Protein AF-A0A0F9DIW6-F1 (afdb_monomer)

Secondary structure (DSSP, 8-state):
---EE-TTT--EEPPPTT---TTSPEEEE-TTT--EEEE-------------GGGGTSPP-EEE---SSHHHHTTEEEETTT--EEE--TT----

Solvent-accessible surface area (backbone atoms only — not comparable to full-atom values): 6521 Å² total; per-residue (Å²): 135,88,77,47,57,42,95,84,76,70,47,81,48,84,75,76,92,85,68,86,54,64,88,47,79,45,81,47,71,39,91,89,75,75,48,75,49,74,50,69,43,83,83,89,84,86,84,84,89,77,79,39,60,45,82,73,78,43,78,72,58,72,43,79,48,83,59,83,64,57,78,80,28,59,47,29,31,29,24,81,62,73,63,54,73,50,79,51,72,92,84,74,78,84,127

pLDDT: mean 87.3, std 13.19, range [36.66, 97.25]

Organism: NCBI:txid412755

Mean predicted aligned error: 10.73 Å

Structure (mmCIF, N/CA/C/O backbone):
data_AF-A0A0F9DIW6-F1
#
_entry.id   AF-A0A0F9DIW6-F1
#
loop_
_atom_site.group_PDB
_atom_site.id
_atom_site.type_symbol
_atom_site.label_atom_id
_atom_site.label_alt_id
_atom_site.label_comp_id
_atom_site.label_asym_id
_atom_site.label_entity_id
_atom_site.label_seq_id
_atom_site.pdbx_PDB_ins_code
_atom_site.Cartn_x
_atom_site.Cartn_y
_atom_site.Cartn_z
_atom_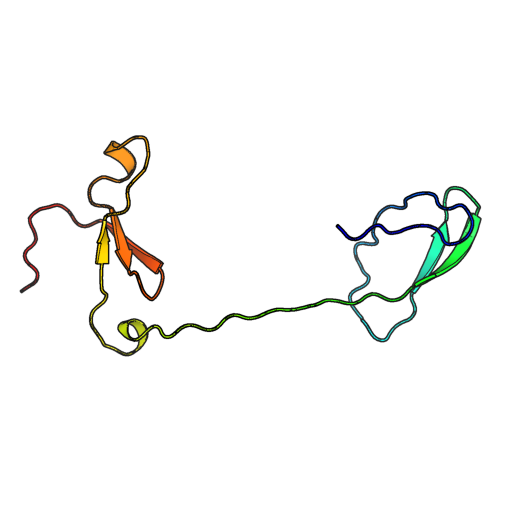site.occupancy
_atom_site.B_iso_or_equiv
_atom_site.auth_seq_id
_atom_site.auth_comp_id
_atom_site.auth_asym_id
_atom_site.auth_atom_id
_atom_site.pdbx_PDB_model_num
ATOM 1 N N . MET A 1 1 ? -11.245 0.661 1.080 1.00 49.72 1 MET A N 1
ATOM 2 C CA . MET A 1 1 ? -11.842 1.702 1.932 1.00 49.72 1 MET A CA 1
ATOM 3 C C . MET A 1 1 ? -12.096 1.030 3.256 1.00 49.72 1 MET A C 1
ATOM 5 O O . MET A 1 1 ? -13.025 0.239 3.353 1.00 49.72 1 MET A O 1
ATOM 9 N N . SER A 1 2 ? -11.147 1.198 4.169 1.00 62.78 2 SER A N 1
ATOM 10 C CA . SER A 1 2 ? -11.385 0.959 5.586 1.00 62.78 2 SER A CA 1
ATOM 11 C C . SER A 1 2 ? -12.156 2.183 6.087 1.00 62.78 2 SER A C 1
ATOM 13 O O . SER A 1 2 ? -11.929 3.281 5.583 1.00 62.78 2 SER A O 1
ATOM 15 N N . TYR A 1 3 ? -13.139 1.970 6.954 1.00 76.06 3 TYR A N 1
ATOM 16 C CA . TYR A 1 3 ? -13.879 3.040 7.615 1.00 76.06 3 TYR A CA 1
ATOM 17 C C . TYR A 1 3 ? -13.668 2.835 9.106 1.00 76.06 3 TYR A C 1
ATOM 19 O O . TYR A 1 3 ? -14.014 1.774 9.633 1.00 76.06 3 TYR A O 1
ATOM 27 N N . PHE A 1 4 ? -13.080 3.822 9.775 1.00 89.56 4 PHE A N 1
ATOM 28 C CA . PHE A 1 4 ? -12.898 3.781 11.216 1.00 89.56 4 PHE A CA 1
ATOM 29 C C . PHE A 1 4 ? -14.166 4.321 11.880 1.00 89.56 4 PHE A C 1
ATOM 31 O O . PHE A 1 4 ? -14.444 5.513 11.834 1.00 89.56 4 PHE A O 1
ATOM 38 N N . ILE A 1 5 ? -14.993 3.424 12.422 1.00 94.06 5 ILE A N 1
ATOM 39 C CA . ILE A 1 5 ? -16.334 3.752 12.929 1.00 94.06 5 ILE A CA 1
ATOM 40 C C . ILE A 1 5 ? -16.357 3.603 14.447 1.00 94.06 5 ILE A C 1
ATOM 42 O O . ILE A 1 5 ? -15.903 2.590 14.986 1.00 94.06 5 ILE A O 1
ATOM 46 N N . CYS A 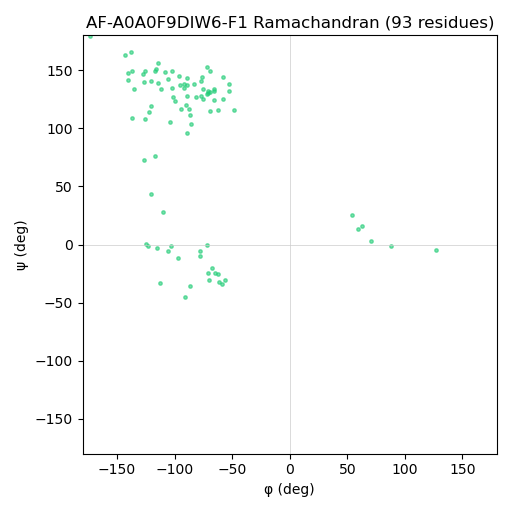1 6 ? -16.931 4.585 15.145 1.00 94.69 6 CYS A N 1
ATOM 47 C CA . CYS A 1 6 ? -17.127 4.480 16.585 1.00 94.69 6 CYS A CA 1
ATOM 48 C C . CYS A 1 6 ? -18.139 3.364 16.920 1.00 94.69 6 CYS A C 1
ATOM 50 O O . CYS A 1 6 ? -19.299 3.467 16.522 1.00 94.69 6 CYS A O 1
ATOM 52 N N . PRO A 1 7 ? -17.791 2.367 17.758 1.00 95.69 7 PRO A N 1
ATOM 53 C CA . PRO A 1 7 ? -18.682 1.246 18.083 1.00 95.69 7 PRO A CA 1
ATOM 54 C C . PRO A 1 7 ? -19.865 1.617 18.996 1.00 95.69 7 PRO A C 1
ATOM 56 O O . PRO A 1 7 ? -20.644 0.745 19.382 1.00 95.69 7 PRO A O 1
ATOM 59 N N . TYR A 1 8 ? -19.973 2.882 19.411 1.00 96.38 8 TYR A N 1
ATOM 60 C CA . TYR A 1 8 ? -21.011 3.342 20.333 1.00 96.38 8 TYR A CA 1
ATOM 61 C C . TYR A 1 8 ? -22.030 4.292 19.715 1.00 96.38 8 TYR A C 1
ATOM 63 O O . TYR A 1 8 ? -23.172 4.308 20.174 1.00 96.38 8 TYR A O 1
ATOM 71 N N . CYS A 1 9 ? -21.621 5.126 18.760 1.00 96.25 9 CYS A N 1
ATOM 72 C CA . CYS A 1 9 ? -22.497 6.115 18.133 1.00 96.25 9 CYS A CA 1
ATOM 73 C C . 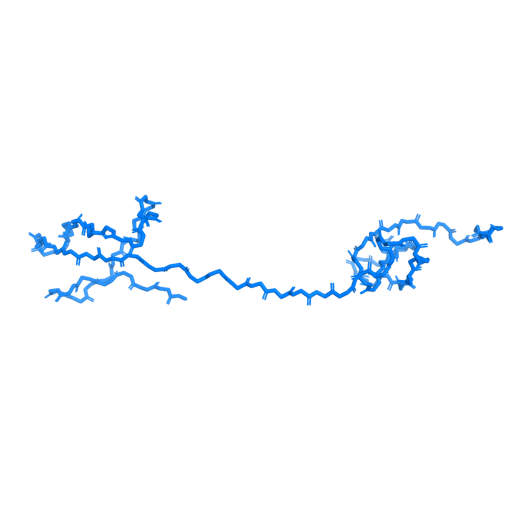CYS A 1 9 ? -22.554 6.001 16.607 1.00 96.25 9 CYS A C 1
ATOM 75 O O . CYS A 1 9 ? -23.255 6.799 15.999 1.00 96.25 9 CYS A O 1
ATOM 77 N N . ASP A 1 10 ? -21.841 5.037 16.013 1.00 95.06 10 ASP A N 1
ATOM 78 C CA . ASP A 1 10 ? -21.811 4.749 14.571 1.00 95.06 10 ASP A CA 1
ATOM 79 C C . ASP A 1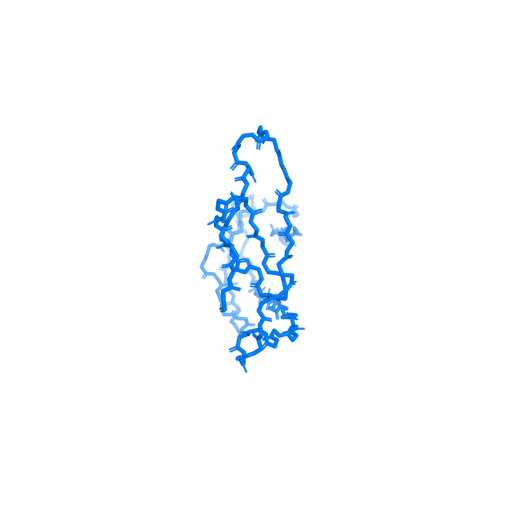 10 ? -21.333 5.913 13.680 1.00 95.06 10 ASP A C 1
ATOM 81 O O . ASP A 1 10 ? -21.464 5.858 12.459 1.00 95.06 10 ASP A O 1
ATOM 85 N N . GLU A 1 11 ? -20.745 6.950 14.281 1.00 94.50 11 GLU A N 1
ATOM 86 C CA . GLU A 1 11 ? -20.129 8.062 13.556 1.00 94.50 11 GLU A CA 1
ATOM 87 C C . GLU A 1 11 ? -18.773 7.640 12.979 1.00 94.50 11 GLU A C 1
ATOM 89 O O . GLU A 1 11 ? -18.020 6.870 13.594 1.00 94.50 11 GLU A O 1
ATOM 94 N N . GLU A 1 12 ? -18.477 8.162 11.792 1.00 93.06 12 GLU A N 1
ATOM 95 C CA . GLU A 1 12 ? -17.197 7.988 11.110 1.00 93.06 12 GLU A CA 1
ATOM 96 C C . GLU A 1 12 ? -16.135 8.867 11.776 1.00 93.06 12 GLU A C 1
ATOM 98 O O . GLU A 1 12 ? -16.372 10.036 12.070 1.00 93.06 12 GLU A O 1
ATOM 103 N N . LEU A 1 13 ? -14.968 8.287 12.033 1.00 90.44 13 LEU A N 1
ATOM 104 C CA . LEU A 1 13 ? -13.834 8.936 12.676 1.00 90.44 13 LEU A CA 1
ATOM 105 C C . LEU A 1 13 ? -12.668 9.036 11.692 1.00 90.44 13 LEU A C 1
ATOM 107 O O . LEU A 1 13 ? -12.543 8.232 10.766 1.00 90.44 13 LEU A O 1
ATOM 111 N N . GLU A 1 14 ? -11.777 9.995 11.928 1.00 88.06 14 GLU A N 1
ATOM 112 C CA . GLU A 1 14 ? -10.513 10.061 11.197 1.00 88.06 14 GLU A CA 1
ATOM 113 C C . GLU A 1 14 ? -9.631 8.850 11.537 1.00 88.06 14 GLU A C 1
ATOM 115 O O . GLU A 1 14 ? -9.481 8.477 12.704 1.00 88.06 14 GLU A O 1
ATOM 120 N N . GLU A 1 15 ? -9.061 8.216 10.507 1.00 83.56 15 GLU A N 1
ATOM 121 C CA . GLU A 1 15 ? -8.151 7.086 10.695 1.00 83.56 15 GLU A CA 1
ATOM 122 C C . GLU A 1 15 ? -6.867 7.550 11.415 1.00 83.56 15 GLU A C 1
ATOM 124 O O . GLU A 1 15 ? -6.257 8.541 11.005 1.00 83.56 15 GLU A O 1
ATOM 129 N N . PRO A 1 16 ? -6.417 6.841 12.464 1.00 82.69 16 PRO A N 1
ATOM 130 C CA . PRO A 1 16 ? -5.214 7.212 13.198 1.00 82.69 16 PRO A CA 1
ATOM 131 C C . PRO A 1 16 ? -3.944 6.960 12.370 1.00 82.69 16 PRO A C 1
ATOM 133 O O . PRO A 1 16 ? -3.734 5.868 11.842 1.00 82.69 16 PRO A O 1
ATOM 136 N N . GLU A 1 17 ? -3.060 7.962 12.288 1.00 78.50 17 GLU A N 1
ATOM 137 C CA . GLU A 1 17 ? -1.838 7.901 11.464 1.00 78.50 17 GLU A CA 1
ATOM 138 C C . GLU A 1 17 ? -0.759 6.938 12.011 1.00 78.50 17 GLU A C 1
ATOM 140 O O . GLU A 1 17 ? 0.077 6.447 11.250 1.00 78.50 17 GLU A O 1
ATOM 145 N N . GLU A 1 18 ? -0.760 6.648 13.319 1.00 75.69 18 GLU A N 1
ATOM 146 C CA . GLU A 1 18 ? 0.352 5.984 14.026 1.00 75.69 18 GLU A CA 1
ATOM 147 C C . GLU A 1 18 ? -0.025 4.648 14.698 1.00 75.69 18 GLU A C 1
ATOM 149 O O . GLU A 1 18 ? 0.398 4.358 15.816 1.00 75.69 18 GLU A O 1
ATOM 154 N N . CYS A 1 19 ? -0.784 3.788 14.021 1.00 79.56 19 CYS A N 1
ATOM 155 C CA . CYS A 1 19 ? -1.149 2.467 14.549 1.00 79.56 19 CYS A CA 1
ATOM 156 C C . CYS A 1 19 ? -0.586 1.355 13.665 1.00 79.56 19 CYS A C 1
ATOM 158 O O . CYS A 1 19 ? -1.319 0.786 12.878 1.00 79.56 19 CYS A O 1
ATOM 160 N N . ASN A 1 20 ? 0.717 1.066 13.753 1.00 78.31 20 ASN A N 1
ATOM 161 C CA . ASN A 1 20 ? 1.394 0.131 12.836 1.00 78.31 20 ASN A CA 1
ATOM 162 C C . ASN A 1 20 ? 1.551 -1.305 13.377 1.00 78.31 20 ASN A C 1
ATOM 164 O O . ASN A 1 20 ? 1.951 -2.192 12.620 1.00 78.31 20 ASN A O 1
ATOM 168 N N . ASP A 1 21 ? 1.295 -1.543 14.667 1.00 83.69 21 ASP A N 1
ATOM 169 C CA . ASP A 1 21 ? 1.462 -2.857 15.296 1.00 83.69 21 ASP A CA 1
ATOM 170 C C . ASP A 1 21 ? 0.137 -3.630 15.305 1.00 83.69 21 ASP A C 1
ATOM 172 O O . ASP A 1 21 ? -0.842 -3.237 15.934 1.00 83.69 21 ASP A O 1
ATOM 176 N N . THR A 1 22 ? 0.106 -4.767 14.612 1.00 83.38 22 THR A N 1
ATOM 177 C CA . THR A 1 22 ? -1.088 -5.614 14.491 1.00 83.38 22 THR A CA 1
ATOM 178 C C . THR A 1 22 ? -1.368 -6.471 15.730 1.00 83.38 22 THR A C 1
ATOM 180 O O . THR A 1 22 ? -2.359 -7.197 15.758 1.00 83.38 22 THR A O 1
ATOM 183 N N . MET A 1 23 ? -0.484 -6.468 16.733 1.00 82.75 23 MET A N 1
ATOM 184 C CA . MET A 1 23 ? -0.632 -7.248 17.969 1.00 82.75 23 MET A CA 1
ATOM 185 C C . MET A 1 23 ? -1.009 -6.388 19.181 1.00 82.75 23 MET A C 1
ATOM 187 O O . MET A 1 23 ? -1.271 -6.939 20.254 1.00 82.75 23 MET A O 1
ATOM 191 N N . GLU A 1 24 ? -1.048 -5.064 19.028 1.00 89.56 24 GLU A N 1
ATOM 192 C CA . GLU A 1 24 ? -1.411 -4.133 20.093 1.00 89.56 24 GLU A CA 1
ATOM 193 C C . GLU A 1 24 ? -2.889 -3.732 20.029 1.00 89.56 24 GLU A C 1
ATOM 195 O O . GLU A 1 24 ? -3.482 -3.581 18.960 1.00 89.56 24 GLU A O 1
ATOM 200 N N . ASN A 1 25 ? -3.483 -3.544 21.211 1.00 92.19 25 ASN A N 1
ATOM 201 C CA . ASN A 1 25 ? -4.771 -2.874 21.344 1.00 92.19 25 ASN A CA 1
ATOM 202 C C . ASN A 1 25 ? -4.507 -1.381 21.531 1.00 92.19 25 ASN A C 1
ATOM 204 O O . ASN A 1 25 ? -3.884 -0.988 22.518 1.00 92.19 25 ASN A O 1
ATOM 208 N N . TYR A 1 26 ? -5.019 -0.565 20.619 1.00 91.81 26 TYR A N 1
ATOM 209 C CA . TYR A 1 26 ? -4.962 0.888 20.714 1.00 91.81 26 TYR A CA 1
ATOM 210 C C . TYR A 1 26 ? -6.212 1.409 21.414 1.00 91.81 26 TYR A C 1
ATOM 212 O O . TYR A 1 26 ? -7.321 0.978 21.101 1.00 91.81 26 TYR A O 1
ATOM 220 N N . GLU A 1 27 ? -6.038 2.333 22.354 1.00 94.00 27 GLU A N 1
ATOM 221 C CA . GLU A 1 27 ? -7.140 3.058 22.988 1.00 94.00 27 GLU A CA 1
ATOM 222 C C . GLU A 1 27 ? -7.457 4.330 22.193 1.00 94.00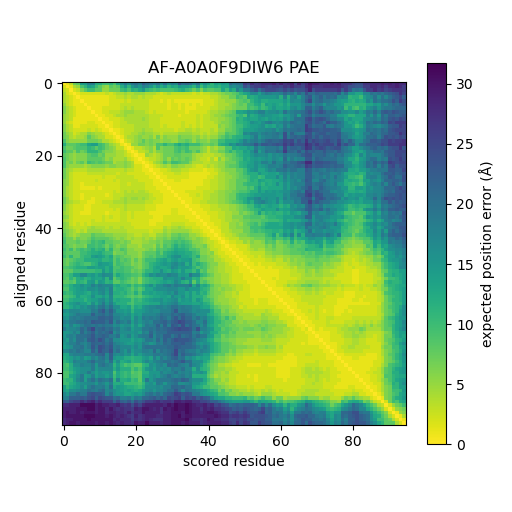 27 GLU A C 1
ATOM 224 O O . GLU A 1 27 ? -6.550 5.049 21.772 1.00 94.00 27 GLU A O 1
ATOM 229 N N . TRP A 1 28 ? -8.746 4.618 22.001 1.00 93.50 28 TRP A N 1
ATOM 230 C CA . TRP A 1 28 ? -9.216 5.824 21.319 1.00 93.50 28 TRP A CA 1
ATOM 231 C C . TRP A 1 28 ? -10.449 6.410 21.999 1.00 93.50 28 TRP A C 1
ATOM 233 O O . TRP A 1 28 ? -11.349 5.672 22.409 1.00 93.50 28 TRP A O 1
ATOM 243 N N . GLU A 1 29 ? -10.517 7.739 22.066 1.00 95.38 29 GLU A N 1
ATOM 244 C CA . GLU A 1 29 ? -11.690 8.476 22.536 1.00 95.38 29 GLU A CA 1
ATOM 245 C C . GLU A 1 29 ? -12.471 9.033 21.340 1.00 95.38 29 GLU A C 1
ATOM 247 O O . GLU A 1 29 ? -11.926 9.727 20.485 1.00 95.38 29 GLU A O 1
ATOM 252 N N . CYS A 1 30 ? -13.769 8.745 21.267 1.00 94.75 30 CYS A N 1
ATOM 253 C CA . CYS A 1 30 ? -14.631 9.301 20.226 1.00 94.75 30 CYS A CA 1
ATOM 254 C C . CYS A 1 30 ? -14.971 10.777 20.499 1.00 94.75 30 CYS A C 1
ATOM 256 O O . CYS A 1 30 ? -15.592 11.079 21.518 1.00 94.75 30 CYS A O 1
ATOM 258 N N . GLU A 1 31 ? -14.699 11.677 19.548 1.00 94.06 31 GLU A N 1
ATOM 259 C CA . GLU A 1 31 ? -15.011 13.113 19.673 1.00 94.06 31 GLU A CA 1
ATOM 260 C C . GLU A 1 31 ? -16.518 13.444 19.681 1.00 94.06 31 GLU A C 1
ATOM 262 O O . GLU A 1 31 ? -16.924 14.490 20.188 1.00 94.06 31 GLU A O 1
ATOM 267 N N . HIS A 1 32 ? -17.369 12.540 19.183 1.00 95.25 32 HIS A N 1
ATOM 268 C CA . HIS A 1 32 ? -18.823 12.740 19.135 1.00 95.25 32 HIS A CA 1
ATOM 269 C C . HIS A 1 32 ? -19.542 12.311 20.416 1.00 95.25 32 HIS A C 1
ATOM 271 O O . HIS A 1 32 ? -20.534 12.929 20.808 1.00 95.25 32 HIS A O 1
ATOM 277 N N . CYS A 1 33 ? -19.079 11.236 21.065 1.00 96.44 33 CYS A N 1
ATOM 278 C CA . CYS A 1 33 ? -19.769 10.650 22.218 1.00 96.44 33 CYS A CA 1
ATOM 279 C C . CYS A 1 33 ? -18.921 10.545 23.494 1.00 96.44 33 CYS A C 1
ATOM 281 O O . CYS A 1 33 ? -19.443 10.089 24.515 1.00 96.44 33 CYS A O 1
ATOM 283 N N . ALA A 1 34 ? -17.650 10.968 23.448 1.00 96.12 34 ALA A N 1
ATOM 284 C CA . ALA A 1 34 ? -16.686 10.962 24.556 1.00 96.12 34 ALA A CA 1
ATOM 285 C C . ALA A 1 34 ? -16.511 9.587 25.232 1.00 96.12 34 ALA A C 1
ATOM 287 O O . ALA A 1 34 ? -16.193 9.478 26.418 1.00 96.12 34 ALA A O 1
ATOM 288 N N . LYS A 1 35 ? -16.788 8.502 24.497 1.00 97.25 35 LYS A N 1
ATOM 289 C CA . LYS A 1 35 ? -16.560 7.132 24.965 1.00 97.25 35 LYS A CA 1
ATOM 290 C C . LYS A 1 35 ? -15.210 6.643 24.469 1.00 97.25 35 LYS A C 1
ATOM 292 O O . LYS A 1 35 ? -14.885 6.808 23.294 1.00 97.25 35 LYS A O 1
ATOM 297 N N . ASN A 1 36 ? -14.492 5.978 25.366 1.00 96.75 36 ASN A N 1
ATOM 298 C CA . ASN A 1 36 ? -13.270 5.257 25.046 1.00 96.75 36 ASN A CA 1
ATOM 299 C C . ASN A 1 36 ? -13.596 3.866 24.506 1.00 96.75 36 ASN A C 1
ATOM 301 O O . ASN A 1 36 ? -14.464 3.180 25.052 1.00 96.75 36 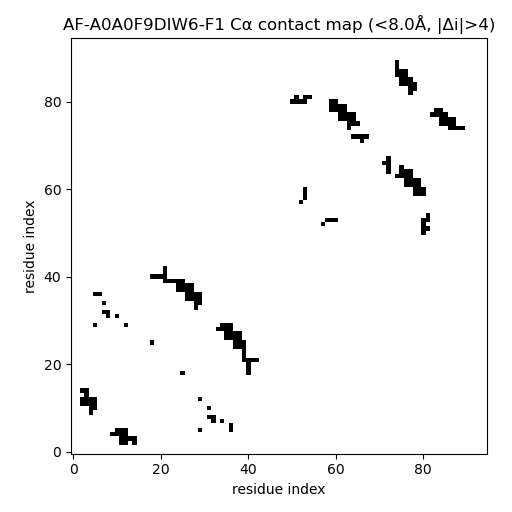ASN A O 1
ATOM 305 N N . PHE A 1 37 ? -12.888 3.444 23.466 1.00 95.25 37 PHE A N 1
ATOM 306 C CA . PHE A 1 37 ? -12.932 2.091 22.922 1.00 95.25 37 PHE A CA 1
ATOM 307 C C . PHE A 1 37 ? -11.524 1.612 22.572 1.00 95.25 37 PHE A C 1
ATOM 309 O O . PHE A 1 37 ? -10.583 2.402 22.520 1.00 95.25 37 PHE A O 1
ATOM 316 N N . ILE A 1 38 ? -11.397 0.305 22.347 1.00 94.81 38 ILE A N 1
ATOM 317 C CA . ILE A 1 38 ? -10.171 -0.296 21.830 1.00 94.81 38 ILE A CA 1
ATOM 318 C C . ILE A 1 38 ? -10.371 -0.741 20.388 1.00 94.81 38 ILE A C 1
ATOM 320 O O . ILE A 1 38 ? -11.469 -1.157 20.011 1.00 94.81 38 ILE A O 1
ATOM 324 N N . PHE A 1 39 ? -9.305 -0.694 19.605 1.00 92.06 39 PHE A N 1
ATOM 325 C CA . PHE A 1 39 ? -9.267 -1.258 18.264 1.00 92.06 39 PHE A CA 1
ATOM 326 C C . PHE A 1 39 ? -7.895 -1.874 17.983 1.00 92.06 39 PHE A C 1
ATOM 328 O O . PHE A 1 39 ? -6.914 -1.610 18.678 1.00 92.06 39 PHE A O 1
ATOM 335 N N . THR A 1 40 ? -7.847 -2.712 16.955 1.00 91.19 40 THR A N 1
ATOM 336 C CA . THR A 1 40 ? -6.629 -3.338 16.436 1.00 91.19 40 THR A CA 1
ATOM 337 C C . THR A 1 40 ? -6.532 -3.035 14.951 1.00 91.19 40 THR A C 1
ATOM 339 O O . THR A 1 40 ? -7.557 -2.929 14.275 1.00 91.19 40 THR A O 1
ATOM 342 N N . VAL A 1 41 ? -5.315 -2.937 14.432 1.00 88.19 41 VAL A N 1
ATOM 343 C CA . VAL A 1 41 ? -5.063 -2.765 12.998 1.00 88.19 41 VAL A CA 1
ATOM 344 C C . VAL A 1 41 ? -4.634 -4.084 12.358 1.00 88.19 41 VAL A C 1
ATOM 346 O O . VAL A 1 41 ? -3.995 -4.918 12.995 1.00 88.19 41 VAL A O 1
ATOM 349 N N . GLU A 1 42 ? -4.957 -4.269 11.082 1.00 85.50 42 GLU A N 1
ATOM 350 C CA . GLU A 1 42 ? -4.468 -5.384 10.270 1.00 85.50 42 GLU A CA 1
ATOM 351 C C . GLU A 1 42 ? -4.028 -4.850 8.902 1.00 85.50 42 GLU A C 1
ATOM 353 O O . GLU A 1 42 ? -4.735 -4.057 8.277 1.00 85.50 42 GLU A O 1
ATOM 358 N N . TYR A 1 43 ? -2.847 -5.271 8.442 1.00 84.44 43 TYR A N 1
ATOM 359 C CA . TYR A 1 43 ? -2.280 -4.855 7.161 1.00 84.44 43 TYR A CA 1
ATOM 360 C C . TYR A 1 43 ? -2.003 -6.064 6.275 1.00 84.44 43 TYR A C 1
ATOM 362 O O . TYR A 1 43 ? -1.082 -6.841 6.533 1.00 84.44 43 TYR A O 1
ATOM 370 N N . ASP A 1 44 ? -2.725 -6.164 5.164 1.00 83.06 44 ASP A N 1
ATOM 371 C CA . ASP A 1 44 ? -2.458 -7.179 4.152 1.00 83.06 44 ASP A CA 1
ATOM 372 C C . ASP A 1 44 ? -1.418 -6.694 3.141 1.00 83.06 44 ASP A C 1
ATOM 374 O O . ASP A 1 44 ? -1.647 -5.764 2.360 1.00 83.06 44 ASP A O 1
ATOM 378 N N . ARG A 1 45 ? -0.265 -7.371 3.098 1.00 83.25 45 ARG A N 1
ATOM 379 C CA . ARG A 1 45 ? 0.750 -7.151 2.061 1.00 83.25 45 ARG A CA 1
ATOM 380 C C . ARG A 1 45 ? 0.725 -8.277 1.037 1.00 83.25 45 ARG A C 1
ATOM 382 O O . ARG A 1 45 ? 1.239 -9.365 1.278 1.00 83.25 45 ARG A O 1
ATOM 389 N N . MET A 1 46 ? 0.183 -7.984 -0.140 1.00 88.12 46 MET A N 1
ATOM 390 C CA . MET A 1 46 ? 0.186 -8.913 -1.270 1.00 88.12 46 MET A CA 1
ATOM 391 C C . MET A 1 46 ? 1.407 -8.700 -2.165 1.00 88.12 46 MET A C 1
ATOM 393 O O . MET A 1 46 ? 1.772 -7.569 -2.493 1.00 88.12 46 MET A O 1
ATOM 397 N N . TYR A 1 47 ? 2.004 -9.807 -2.598 1.00 87.38 47 TYR A N 1
ATOM 398 C CA . TYR A 1 47 ? 3.065 -9.832 -3.597 1.00 87.38 47 TYR A CA 1
ATOM 399 C C . TYR A 1 47 ? 2.587 -10.595 -4.827 1.00 87.38 47 TYR A C 1
ATOM 401 O O . TYR A 1 47 ? 1.749 -11.492 -4.750 1.00 87.38 47 TYR A O 1
ATOM 409 N N . THR A 1 48 ? 3.099 -10.211 -5.989 1.00 85.38 48 THR A N 1
ATOM 410 C CA . THR A 1 48 ? 2.891 -10.956 -7.228 1.00 85.38 48 THR A CA 1
ATOM 411 C C . THR A 1 48 ? 4.212 -11.010 -7.965 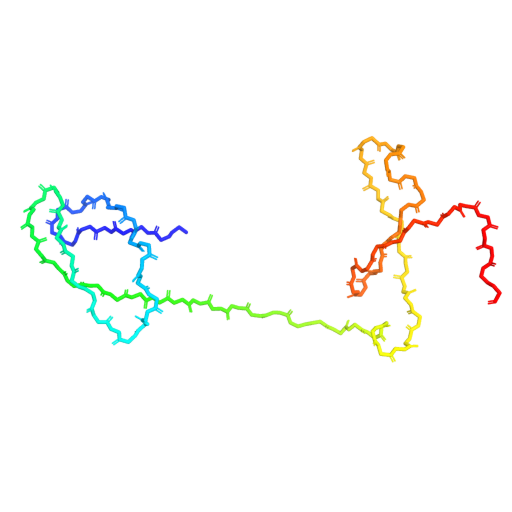1.00 85.38 48 THR A C 1
ATOM 413 O O . THR A 1 48 ? 4.705 -9.997 -8.461 1.00 85.38 48 THR A O 1
ATOM 416 N N . GLU A 1 49 ? 4.807 -12.194 -8.005 1.00 92.38 49 GLU A N 1
ATOM 417 C CA . GLU A 1 49 ? 6.094 -12.425 -8.639 1.00 92.38 49 GLU A CA 1
ATOM 418 C C . GLU A 1 49 ? 5.920 -12.794 -10.112 1.00 92.38 49 GLU A C 1
ATOM 420 O O . GLU A 1 49 ? 5.006 -13.519 -10.509 1.00 92.38 49 GLU A O 1
ATOM 425 N N . GLN A 1 50 ? 6.846 -12.324 -10.944 1.00 91.38 50 GLN A N 1
ATOM 426 C CA . GLN A 1 50 ? 6.908 -12.670 -12.360 1.00 91.38 50 GLN A CA 1
ATOM 427 C C . GLN A 1 50 ? 8.357 -12.942 -12.766 1.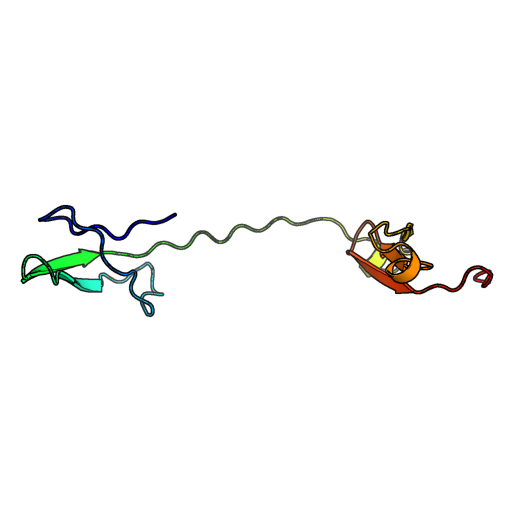00 91.38 50 GLN A C 1
ATOM 429 O O . GLN A 1 50 ? 9.297 -12.370 -12.210 1.00 91.38 50 GLN A O 1
ATOM 434 N N . LYS A 1 51 ? 8.556 -13.836 -13.743 1.00 94.31 51 LYS A N 1
ATOM 435 C CA . LYS A 1 51 ? 9.889 -14.102 -14.299 1.00 94.31 51 LYS A CA 1
ATOM 436 C C . LYS A 1 51 ? 10.351 -12.913 -15.133 1.00 94.31 51 LYS A C 1
ATOM 438 O O . LYS A 1 51 ? 9.641 -12.472 -16.029 1.00 94.31 51 LYS A O 1
ATOM 443 N N . ALA A 1 52 ? 11.584 -12.479 -14.901 1.00 94.81 52 ALA A N 1
ATOM 444 C CA . ALA A 1 52 ? 12.242 -11.455 -15.699 1.00 94.81 52 ALA A CA 1
ATOM 445 C C . ALA A 1 52 ? 13.596 -11.967 -16.203 1.00 94.81 52 ALA A C 1
ATOM 447 O O . ALA A 1 52 ? 14.654 -11.560 -15.728 1.00 94.81 52 ALA A O 1
ATOM 448 N N . ASP A 1 53 ? 13.573 -12.878 -17.178 1.00 96.75 53 ASP A N 1
ATOM 449 C CA . ASP A 1 53 ? 14.781 -13.511 -17.732 1.00 96.75 53 ASP A CA 1
ATOM 450 C C . ASP A 1 53 ? 15.805 -12.494 -18.260 1.00 96.75 53 ASP A C 1
ATOM 452 O O . ASP A 1 53 ? 17.013 -12.727 -18.197 1.00 96.75 53 ASP A O 1
ATOM 456 N N . CYS A 1 54 ? 15.333 -11.341 -18.738 1.00 95.69 54 CYS A N 1
ATOM 457 C CA . CYS A 1 54 ? 16.199 -10.255 -19.187 1.00 95.69 54 CYS A CA 1
ATOM 458 C C . CYS A 1 54 ? 17.100 -9.675 -18.082 1.00 95.69 54 CYS A C 1
ATOM 460 O O . CYS A 1 54 ? 18.182 -9.174 -18.373 1.00 95.69 54 CYS A O 1
ATOM 462 N N . LEU A 1 55 ? 16.706 -9.788 -16.810 1.00 94.94 55 LEU A N 1
ATOM 463 C CA . LEU A 1 55 ? 17.549 -9.405 -15.673 1.00 94.94 55 LEU A CA 1
ATOM 464 C C . LEU A 1 55 ? 18.623 -10.458 -15.355 1.00 94.94 55 LEU A C 1
ATOM 466 O O . LEU A 1 55 ? 19.540 -10.181 -14.592 1.00 94.94 55 LEU A O 1
ATOM 470 N N . ASN A 1 56 ? 18.544 -11.638 -15.975 1.00 96.81 56 ASN A N 1
ATOM 471 C CA . ASN A 1 56 ? 19.468 -12.758 -15.797 1.00 96.81 56 ASN A CA 1
ATOM 472 C C . ASN A 1 56 ? 20.337 -12.999 -17.046 1.00 96.81 56 ASN A C 1
ATOM 474 O O . ASN A 1 56 ? 20.759 -14.120 -17.321 1.00 96.81 56 ASN A O 1
ATOM 478 N N . GLY A 1 57 ? 20.590 -11.948 -17.833 1.00 93.75 57 GLY A N 1
ATOM 479 C CA . GLY A 1 57 ? 21.511 -11.988 -18.972 1.00 93.75 57 GLY A CA 1
ATOM 480 C C . GLY A 1 57 ? 20.892 -12.416 -20.302 1.00 93.75 57 GLY A C 1
ATOM 481 O O . GLY A 1 57 ? 21.591 -12.398 -21.316 1.00 93.75 57 GLY A O 1
ATOM 482 N N . LYS A 1 58 ? 19.593 -12.749 -20.350 1.00 95.94 58 LYS A N 1
ATOM 483 C CA . LYS A 1 58 ? 18.900 -12.854 -21.642 1.00 95.94 58 LYS A CA 1
ATOM 484 C C . LYS A 1 58 ? 18.679 -11.461 -22.250 1.00 95.94 58 LYS A C 1
ATOM 486 O O . LYS A 1 58 ? 18.556 -10.482 -21.513 1.00 95.94 58 LYS A O 1
ATOM 491 N N . PRO A 1 59 ? 18.589 -11.342 -23.584 1.00 96.19 59 PRO A N 1
ATOM 492 C CA . PRO A 1 59 ? 18.218 -10.084 -24.213 1.00 96.19 59 PRO A CA 1
ATOM 493 C C . PRO A 1 59 ? 16.851 -9.588 -23.730 1.00 96.19 59 PRO A C 1
ATOM 495 O O . PRO A 1 59 ? 15.923 -10.364 -23.509 1.00 96.19 59 PRO A O 1
ATOM 498 N N . HIS A 1 60 ? 16.719 -8.273 -23.593 1.00 95.12 60 HIS A N 1
ATOM 499 C CA . HIS A 1 60 ? 15.426 -7.644 -23.360 1.00 95.12 60 HIS A CA 1
ATOM 500 C C . HIS A 1 60 ? 14.546 -7.752 -24.616 1.00 95.12 60 HIS A C 1
ATOM 502 O O . HIS A 1 60 ? 14.972 -7.374 -25.709 1.00 95.12 60 HIS A O 1
ATOM 508 N N . GLU A 1 61 ? 13.306 -8.199 -24.437 1.00 94.75 61 GLU A N 1
ATOM 509 C CA . GLU A 1 61 ? 12.257 -8.146 -25.457 1.00 94.75 61 GLU A CA 1
ATOM 510 C C . GLU A 1 61 ? 11.556 -6.791 -25.374 1.00 94.75 61 GLU A C 1
ATOM 512 O O . GLU A 1 61 ? 10.915 -6.484 -24.368 1.00 94.75 61 GLU A O 1
ATOM 517 N N . TRP A 1 62 ? 11.752 -5.957 -26.396 1.00 95.19 62 TRP A N 1
ATOM 518 C CA . TRP A 1 62 ? 11.303 -4.566 -26.419 1.00 95.19 62 TRP A CA 1
ATOM 519 C C . TRP A 1 62 ? 10.048 -4.396 -27.259 1.00 95.19 62 TRP A C 1
ATOM 521 O O . TRP A 1 62 ? 10.009 -4.832 -28.407 1.00 95.19 62 TRP A O 1
ATOM 531 N N . GLU A 1 63 ? 9.089 -3.648 -26.731 1.00 94.94 63 GLU A N 1
ATOM 532 C CA . GLU A 1 63 ? 7.926 -3.159 -27.465 1.00 94.94 63 GLU A CA 1
ATOM 533 C C . GLU A 1 63 ? 7.931 -1.630 -27.531 1.00 94.94 63 GLU A C 1
ATOM 535 O O . GLU A 1 63 ? 8.473 -0.954 -26.652 1.00 94.94 63 GLU A O 1
ATOM 540 N N . SER A 1 64 ? 7.350 -1.069 -28.592 1.00 94.12 64 SER A N 1
ATOM 541 C CA . SER A 1 64 ? 7.181 0.379 -28.713 1.00 94.12 64 SER A CA 1
ATOM 542 C C . SER A 1 64 ? 6.103 0.868 -27.750 1.00 94.12 64 SER A C 1
ATOM 544 O O . SER A 1 64 ? 4.976 0.374 -27.777 1.00 94.12 64 SER A O 1
ATOM 546 N N . VAL A 1 65 ? 6.413 1.895 -26.963 1.00 93.94 65 VAL A N 1
ATOM 547 C CA . VAL A 1 65 ? 5.430 2.553 -26.098 1.00 93.94 65 VAL A CA 1
ATOM 548 C C . VAL A 1 65 ? 4.621 3.540 -26.933 1.00 93.94 65 VAL A C 1
ATOM 550 O O . VAL A 1 65 ? 5.185 4.412 -27.592 1.00 93.94 65 VAL A O 1
ATOM 553 N N . MET A 1 66 ? 3.295 3.428 -26.886 1.00 91.88 66 MET A N 1
ATOM 554 C CA . MET A 1 66 ? 2.377 4.356 -27.547 1.00 91.88 66 MET A CA 1
ATOM 555 C C . MET A 1 66 ? 1.715 5.280 -26.521 1.00 91.88 66 MET A C 1
ATOM 557 O O . MET A 1 66 ? 1.365 4.851 -25.426 1.00 91.88 66 MET A O 1
ATOM 561 N N . GLY A 1 67 ? 1.516 6.547 -26.885 1.00 91.12 67 GLY A N 1
ATOM 562 C CA . GLY A 1 67 ? 0.846 7.534 -26.039 1.00 91.12 67 GLY A CA 1
ATOM 563 C C . GLY A 1 67 ? 0.603 8.859 -26.765 1.00 91.12 67 GLY A C 1
ATOM 564 O O . GLY A 1 67 ? 0.962 9.010 -27.937 1.00 91.12 67 GLY A O 1
ATOM 565 N N . LEU A 1 68 ? -0.020 9.814 -26.071 1.00 88.38 68 LEU A N 1
ATO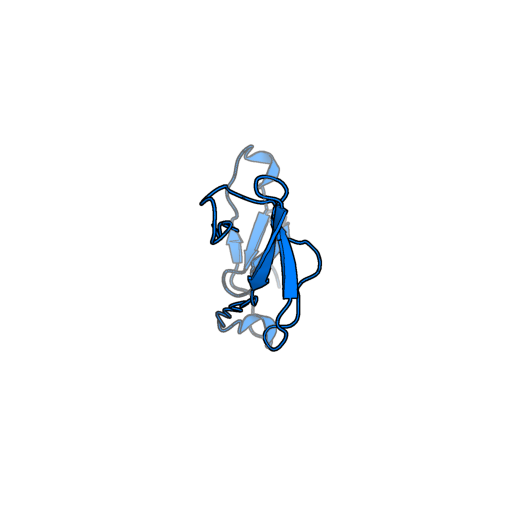M 566 C CA . LEU A 1 68 ? -0.309 11.159 -26.577 1.00 88.38 68 LEU A CA 1
ATOM 567 C C . LEU A 1 68 ? 0.368 12.227 -25.696 1.00 88.38 68 LEU A C 1
ATOM 569 O O . LEU A 1 68 ? 0.360 12.075 -24.474 1.00 88.38 68 LEU A O 1
ATOM 573 N N . PRO A 1 69 ? 0.922 13.307 -26.279 1.00 91.00 69 PRO A N 1
ATOM 574 C CA . PRO A 1 69 ? 1.085 13.548 -27.719 1.00 91.00 69 PRO A CA 1
ATOM 575 C C . PRO A 1 69 ? 2.125 12.593 -28.343 1.00 91.00 69 PRO A C 1
ATOM 577 O O . PRO A 1 69 ? 3.060 12.162 -27.668 1.00 91.00 69 PRO A O 1
ATOM 580 N N . LYS A 1 70 ? 1.964 12.223 -29.625 1.00 88.62 70 LYS A N 1
ATOM 581 C CA . LYS A 1 70 ? 2.766 11.160 -30.279 1.00 88.62 70 LYS A CA 1
ATOM 582 C C . LYS A 1 70 ? 4.266 11.453 -30.250 1.00 88.62 70 LYS A C 1
ATOM 584 O O . LYS A 1 70 ? 5.089 10.550 -30.125 1.00 88.62 70 LYS A O 1
ATOM 589 N N . GLU A 1 71 ? 4.619 12.727 -30.340 1.00 87.69 71 GLU A N 1
ATOM 590 C CA . GLU A 1 71 ? 5.985 13.237 -30.351 1.00 87.69 71 GLU A CA 1
ATOM 591 C C . GLU A 1 71 ? 6.723 12.898 -29.050 1.00 87.69 71 GLU A C 1
ATOM 593 O O . GLU A 1 71 ? 7.926 12.638 -29.073 1.00 87.69 71 GLU A O 1
ATOM 598 N N . ALA A 1 72 ? 6.005 12.830 -27.923 1.00 87.44 72 ALA A N 1
ATOM 599 C CA . ALA A 1 72 ? 6.586 12.515 -26.622 1.00 87.44 72 ALA A CA 1
ATOM 600 C C . ALA A 1 72 ? 7.048 11.051 -26.518 1.00 87.44 72 ALA A C 1
ATOM 602 O O . ALA A 1 72 ? 8.033 10.773 -25.825 1.00 87.44 72 ALA A O 1
ATOM 603 N N . PHE A 1 73 ? 6.373 10.147 -27.235 1.00 89.62 73 PHE A N 1
ATOM 604 C CA . PHE A 1 73 ? 6.594 8.696 -27.212 1.00 89.62 73 PHE A CA 1
ATOM 605 C C . PHE A 1 73 ? 7.360 8.177 -28.431 1.00 89.62 73 PHE A C 1
ATOM 607 O O . PHE A 1 73 ? 7.680 6.990 -28.504 1.00 89.62 73 PHE A O 1
ATOM 614 N N . LYS A 1 74 ? 7.707 9.060 -29.375 1.00 89.25 74 LYS A N 1
ATOM 615 C CA . LYS A 1 74 ? 8.582 8.716 -30.494 1.00 89.25 74 LYS A CA 1
ATOM 616 C C . LYS A 1 74 ? 9.870 8.088 -29.960 1.00 89.25 74 LYS A C 1
ATOM 618 O O . LYS A 1 74 ? 10.488 8.625 -29.038 1.00 89.25 74 LYS A O 1
ATOM 623 N N . ASP A 1 75 ? 10.257 6.961 -30.555 1.00 91.81 75 ASP A N 1
ATOM 624 C CA . ASP A 1 75 ? 11.468 6.214 -30.208 1.00 91.81 75 ASP A CA 1
ATOM 625 C C . ASP A 1 75 ? 11.483 5.654 -28.769 1.00 91.81 75 ASP A C 1
ATOM 627 O O . ASP A 1 75 ? 12.544 5.275 -28.279 1.00 91.81 75 ASP A O 1
ATOM 631 N N . SER A 1 76 ? 10.339 5.597 -28.076 1.00 93.56 76 SER A N 1
ATOM 632 C CA . SER A 1 76 ? 10.229 5.044 -26.722 1.00 93.56 76 SER A CA 1
ATOM 633 C C . SER A 1 76 ? 9.938 3.548 -26.758 1.00 93.56 76 SER A C 1
ATOM 635 O O . SER A 1 76 ? 8.960 3.118 -27.367 1.00 93.56 76 SER A O 1
ATOM 637 N N . TYR A 1 77 ? 10.737 2.767 -26.036 1.00 94.81 77 TYR A N 1
ATOM 638 C CA . TYR A 1 77 ? 10.584 1.321 -25.923 1.00 94.81 77 TYR A CA 1
ATOM 639 C C . TYR A 1 77 ? 10.535 0.889 -24.461 1.00 94.81 77 TYR A C 1
ATOM 641 O O . TYR A 1 77 ? 11.194 1.488 -23.607 1.00 94.81 77 TYR A O 1
ATOM 649 N N . GLN A 1 78 ? 9.774 -0.164 -24.181 1.00 95.75 78 GLN A N 1
ATOM 650 C CA . GLN A 1 78 ? 9.675 -0.793 -22.869 1.00 95.75 78 GLN A CA 1
ATOM 651 C C . GLN A 1 78 ? 9.960 -2.290 -22.997 1.00 95.75 78 GLN A C 1
ATOM 653 O O . GLN A 1 78 ? 9.553 -2.918 -23.969 1.00 95.75 78 GLN A O 1
ATOM 658 N N . CYS A 1 79 ? 10.694 -2.863 -22.044 1.00 95.50 79 CYS A N 1
ATOM 659 C CA . CYS A 1 79 ? 10.863 -4.306 -21.993 1.00 95.50 79 CYS A CA 1
ATOM 660 C C . CYS A 1 79 ? 9.601 -4.956 -21.418 1.00 95.50 79 CYS A C 1
ATOM 662 O O . CYS A 1 79 ? 9.192 -4.598 -20.312 1.00 95.50 79 CYS A O 1
ATOM 664 N N . ILE A 1 80 ? 9.034 -5.939 -22.119 1.00 94.31 80 ILE A N 1
ATOM 665 C CA . ILE A 1 80 ? 7.778 -6.598 -21.716 1.00 94.31 80 ILE A CA 1
ATOM 666 C C . ILE A 1 80 ? 7.899 -7.383 -20.401 1.00 94.31 80 ILE A C 1
ATOM 668 O O . ILE A 1 80 ? 6.910 -7.599 -19.715 1.00 94.31 80 ILE A O 1
ATOM 672 N N . MET A 1 81 ? 9.115 -7.811 -20.044 1.00 94.38 81 MET A N 1
ATOM 673 C CA . MET A 1 81 ? 9.361 -8.656 -18.872 1.00 94.38 81 MET A CA 1
ATOM 674 C C . MET A 1 81 ? 9.665 -7.857 -17.603 1.00 94.38 81 MET A C 1
ATOM 676 O O . MET A 1 81 ? 9.174 -8.188 -16.533 1.00 94.38 81 MET A O 1
ATOM 680 N N . CYS A 1 82 ? 10.525 -6.837 -17.696 1.00 94.19 82 CYS A N 1
ATOM 681 C CA . CYS A 1 82 ? 11.000 -6.095 -16.520 1.00 94.19 82 CYS A CA 1
ATOM 682 C C . CYS A 1 82 ? 10.569 -4.628 -16.490 1.00 94.19 82 CYS A C 1
ATOM 684 O O . CYS A 1 82 ? 10.926 -3.904 -15.566 1.00 94.19 82 CYS A O 1
ATOM 686 N N . GLY A 1 83 ? 9.879 -4.148 -17.526 1.00 93.81 83 GLY A N 1
ATOM 687 C CA . GLY A 1 83 ? 9.402 -2.769 -17.594 1.00 93.81 83 GLY A CA 1
ATOM 688 C C . GLY A 1 83 ? 10.487 -1.706 -17.792 1.00 93.81 83 GLY A C 1
ATOM 689 O O . GLY A 1 83 ? 10.153 -0.522 -17.835 1.00 93.81 83 GLY A O 1
ATOM 690 N N . LYS A 1 84 ? 11.769 -2.080 -17.953 1.00 94.69 84 LYS A N 1
ATOM 691 C CA . LYS A 1 84 ? 12.848 -1.127 -18.270 1.00 94.69 84 LYS A CA 1
ATOM 692 C C . LYS A 1 84 ? 12.459 -0.302 -19.496 1.00 94.69 84 LYS A C 1
ATOM 694 O O . LYS A 1 84 ? 11.939 -0.861 -20.458 1.00 94.69 84 LYS A O 1
ATOM 699 N N . ARG A 1 85 ? 12.731 1.006 -19.473 1.00 94.38 85 ARG A N 1
ATOM 700 C CA . ARG A 1 85 ? 12.425 1.934 -20.571 1.00 94.38 85 ARG A CA 1
ATOM 701 C C . ARG A 1 85 ? 13.688 2.496 -21.198 1.00 94.38 85 ARG A C 1
ATOM 703 O O . ARG A 1 85 ? 14.621 2.862 -20.489 1.00 94.38 85 ARG A O 1
ATOM 710 N N . GLU A 1 86 ? 13.693 2.605 -22.521 1.00 93.38 86 GLU A N 1
ATOM 711 C CA . GLU A 1 86 ? 14.799 3.177 -23.290 1.00 93.38 86 GLU A CA 1
ATOM 712 C C . GLU A 1 86 ? 14.278 4.027 -24.451 1.00 93.38 86 GLU A C 1
ATOM 714 O O . GLU A 1 86 ? 13.246 3.718 -25.049 1.00 93.38 86 GLU A O 1
ATOM 719 N N . ARG A 1 87 ? 15.018 5.088 -24.800 1.00 89.56 87 ARG A N 1
ATOM 720 C CA . ARG A 1 87 ? 14.801 5.835 -26.044 1.00 89.56 87 ARG A CA 1
ATOM 721 C C . ARG A 1 87 ? 15.814 5.393 -27.092 1.00 89.56 87 ARG A C 1
ATOM 723 O O . ARG A 1 87 ? 17.015 5.500 -26.858 1.00 89.56 87 ARG A O 1
ATOM 730 N N . ARG A 1 88 ? 15.348 4.931 -28.251 1.00 82.62 88 ARG A N 1
ATOM 731 C CA . ARG A 1 88 ? 16.199 4.436 -29.344 1.00 82.62 88 ARG A CA 1
ATOM 732 C C . ARG A 1 88 ? 15.871 5.159 -30.631 1.00 82.62 88 ARG A C 1
ATOM 734 O O . ARG A 1 88 ? 14.832 4.902 -31.227 1.00 82.62 88 ARG A O 1
ATOM 741 N N . LYS A 1 89 ? 16.766 6.041 -31.076 1.00 70.69 89 LYS A N 1
ATOM 742 C CA . LYS A 1 89 ? 16.608 6.726 -32.364 1.00 70.69 89 LYS A CA 1
ATOM 743 C C . LYS A 1 89 ? 16.506 5.677 -33.476 1.00 70.69 89 LYS A C 1
ATOM 745 O O . LYS A 1 89 ? 17.397 4.835 -33.601 1.00 70.69 89 LYS A O 1
ATOM 750 N N . CYS A 1 90 ? 15.440 5.729 -34.273 1.00 47.03 90 CYS A N 1
ATOM 751 C CA . CYS A 1 90 ? 15.287 4.903 -35.471 1.00 47.03 90 CYS A CA 1
ATOM 752 C C . CYS A 1 90 ? 16.569 4.953 -36.335 1.00 47.03 90 CYS A C 1
ATOM 754 O O . CYS A 1 90 ? 16.934 6.022 -36.825 1.00 47.03 90 CYS A O 1
ATOM 756 N N . GLY A 1 91 ? 17.260 3.813 -36.500 1.00 54.88 91 GLY A N 1
ATOM 757 C CA . GLY A 1 91 ? 18.427 3.674 -37.390 1.00 54.88 91 GLY A CA 1
ATOM 758 C C . GLY A 1 91 ? 19.715 3.093 -36.787 1.00 54.88 91 GLY A C 1
ATOM 759 O O . GLY A 1 91 ? 20.659 2.853 -37.535 1.00 54.88 91 GLY A O 1
ATOM 760 N N . GLN A 1 92 ? 19.792 2.826 -35.479 1.00 43.28 92 GLN A N 1
ATOM 761 C CA . GLN A 1 92 ? 20.941 2.105 -34.910 1.00 43.28 92 GLN A CA 1
ATOM 762 C C . GLN A 1 92 ? 20.692 0.594 -34.929 1.00 43.28 92 GLN A C 1
ATOM 764 O O . GLN A 1 92 ? 20.049 0.038 -34.043 1.00 43.28 92 GLN A O 1
ATOM 769 N N . VAL A 1 93 ? 21.202 -0.062 -35.971 1.00 42.06 93 VAL A N 1
ATOM 770 C CA . VAL A 1 93 ? 21.353 -1.521 -36.017 1.00 42.06 93 VAL A CA 1
ATOM 771 C C . VAL A 1 93 ? 22.316 -1.914 -34.896 1.00 42.06 93 VAL A C 1
ATOM 773 O O . VAL A 1 93 ? 23.475 -1.496 -34.901 1.00 42.06 93 VAL A O 1
ATOM 776 N N . VAL A 1 94 ? 21.827 -2.669 -33.912 1.00 50.06 94 VAL A N 1
ATOM 777 C CA . VAL A 1 94 ? 22.670 -3.272 -32.873 1.00 50.06 94 VAL A CA 1
ATOM 778 C C . VAL A 1 94 ? 23.501 -4.360 -33.564 1.00 50.06 94 VAL A C 1
ATOM 780 O O . VAL A 1 94 ? 22.924 -5.284 -34.134 1.00 50.06 94 VAL A O 1
ATOM 783 N N . LYS A 1 95 ? 24.826 -4.176 -33.614 1.00 36.66 95 LYS A N 1
ATOM 784 C CA . LYS A 1 95 ? 25.785 -5.187 -34.090 1.00 36.66 95 LYS A CA 1
ATOM 785 C C . LYS A 1 95 ? 25.944 -6.305 -33.071 1.00 36.66 95 LYS A C 1
ATOM 787 O O . LYS A 1 95 ? 25.900 -5.984 -31.863 1.00 36.66 95 LYS A O 1
#

Foldseek 3Di:
DDFDADPPPRDTDDDDPPQDDQPDWDWDADPVPRDIDTDGDDDDDDDDDFDQCCVVVDPFDKDQDQDPPRVVRQQWIAGPGPRDIDRDDPPDDDD

Radius of gyration: 25.37 Å; Cα contacts (8 Å, |Δi|>4): 110; chains: 1; bounding box: 48×28×62 Å

Sequence (95 aa):
MSYFICPYCDEELEEPEECNDTMENYEWECEHCAKNFIFTVEYDRMYTEQKADCLNGKPHEWESVMGLPKEAFKDSYQCIMCGKRERRKCGQVVK